Protein AF-A0A2L0PPY1-F1 (afdb_monomer_lite)

Secondary structure (DSSP, 8-state):
---PPPPPPPPPTTSS-SGGGTT--HHHHHHHHHHHHHHHHHHHHHHHHHHHHHHS--

pLDDT: mean 82.23, std 11.73, range [47.62, 95.56]

Sequence (58 aa):
MSELLPEPV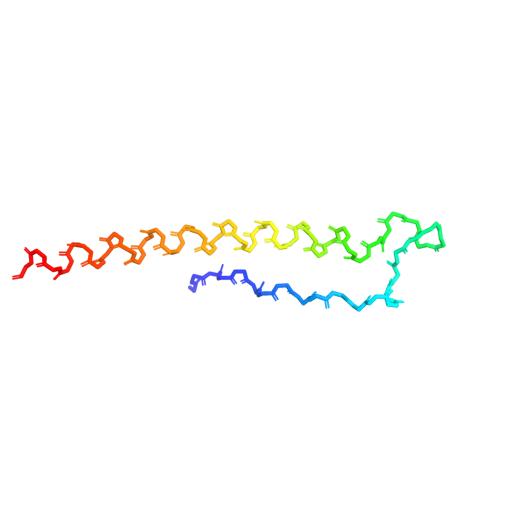MPEDWECCGSDCGDVCVWNMYYRDKAAYDAQQLQLKNQVANEKDIADEH

Foldseek 3Di:
DPPQQPQQDDDDPPADDDPVNPPNGVVVVSVVSNVVNVVVVVVVVVVVVVVVVVVVVD

Structure (mmCIF, N/CA/C/O backbone):
data_AF-A0A2L0PPY1-F1
#
_entry.id   AF-A0A2L0PPY1-F1
#
loop_
_atom_site.group_PDB
_atom_site.id
_atom_site.type_symbol
_atom_site.label_atom_id
_atom_site.label_alt_id
_atom_site.label_comp_id
_atom_site.label_asym_id
_atom_site.label_entity_id
_atom_site.label_seq_id
_atom_site.pdbx_PDB_ins_code
_atom_site.Cartn_x
_atom_site.Cartn_y
_atom_site.Cartn_z
_atom_site.occupancy
_atom_site.B_iso_or_equiv
_atom_site.auth_seq_id
_atom_site.auth_comp_id
_atom_site.auth_asym_id
_atom_site.auth_atom_id
_atom_site.pdbx_PDB_model_num
ATOM 1 N N . MET A 1 1 ? -21.197 -10.633 1.315 1.00 47.62 1 MET A N 1
ATOM 2 C CA . MET A 1 1 ? -19.756 -10.768 1.594 1.00 47.62 1 MET A CA 1
ATOM 3 C C . MET A 1 1 ? -19.217 -9.359 1.605 1.00 47.62 1 MET A C 1
ATOM 5 O O . MET A 1 1 ? -19.328 -8.699 0.585 1.00 47.62 1 MET A O 1
ATOM 9 N N . SER A 1 2 ? -18.796 -8.843 2.755 1.00 59.00 2 SER A N 1
ATOM 10 C CA . SER A 1 2 ? -18.125 -7.544 2.802 1.00 59.00 2 SER A CA 1
ATOM 11 C C . SER A 1 2 ? -16.801 -7.727 2.066 1.00 59.00 2 SER A C 1
ATOM 13 O O . SER A 1 2 ? -15.934 -8.445 2.557 1.00 59.00 2 SER A O 1
ATOM 15 N N . GLU A 1 3 ? -16.697 -7.213 0.843 1.00 78.31 3 GLU A N 1
ATOM 16 C CA . GLU A 1 3 ? -15.510 -7.379 0.000 1.00 78.31 3 GLU A CA 1
ATOM 17 C C . GLU A 1 3 ? -14.383 -6.506 0.567 1.00 78.31 3 GLU A C 1
ATOM 19 O O . GLU A 1 3 ? -14.214 -5.337 0.218 1.00 78.31 3 GLU A O 1
ATOM 24 N N . LEU A 1 4 ? -13.653 -7.065 1.535 1.00 86.75 4 LEU A N 1
ATOM 25 C CA . LEU A 1 4 ? -12.405 -6.488 2.009 1.00 86.75 4 LEU A CA 1
ATOM 26 C C . LEU A 1 4 ? -11.403 -6.511 0.860 1.00 86.75 4 LEU A C 1
ATOM 28 O O . LEU A 1 4 ? -11.234 -7.536 0.197 1.00 86.75 4 LEU A O 1
ATOM 32 N N . LEU A 1 5 ? -10.759 -5.371 0.628 1.00 90.00 5 LEU A N 1
ATOM 33 C CA . LEU A 1 5 ? -9.663 -5.288 -0.315 1.00 90.00 5 LEU A CA 1
ATOM 34 C C . LEU A 1 5 ? -8.560 -6.232 0.178 1.00 90.00 5 LEU A C 1
ATOM 36 O O . LEU A 1 5 ? -8.224 -6.196 1.367 1.00 90.00 5 LEU A O 1
ATOM 40 N N . PRO A 1 6 ? -8.018 -7.095 -0.697 1.00 90.00 6 PRO A N 1
ATOM 41 C CA . PRO A 1 6 ? -6.882 -7.917 -0.326 1.00 90.00 6 PRO A CA 1
ATOM 42 C C . PRO A 1 6 ? -5.690 -7.015 -0.002 1.00 90.00 6 PRO A C 1
ATOM 44 O O . PRO A 1 6 ? -5.522 -5.952 -0.605 1.00 90.00 6 PRO A O 1
ATOM 47 N N . GLU A 1 7 ? -4.863 -7.441 0.950 1.00 90.94 7 GLU A N 1
ATOM 48 C CA . GLU A 1 7 ? -3.624 -6.737 1.260 1.00 90.94 7 GLU A CA 1
ATOM 49 C C . GLU A 1 7 ? -2.710 -6.749 0.022 1.00 90.94 7 GLU A C 1
ATOM 51 O O . GLU A 1 7 ? -2.440 -7.826 -0.524 1.00 90.94 7 GLU A O 1
ATOM 56 N N . PRO A 1 8 ? -2.257 -5.579 -0.461 1.00 92.44 8 PRO A N 1
ATOM 57 C CA . PRO A 1 8 ? -1.387 -5.526 -1.621 1.00 92.44 8 PRO A CA 1
ATOM 58 C C . PRO A 1 8 ? -0.007 -6.074 -1.266 1.00 92.44 8 PRO A C 1
ATOM 60 O O . PRO A 1 8 ? 0.580 -5.722 -0.242 1.00 92.44 8 PRO A O 1
ATOM 63 N N . VAL A 1 9 ? 0.523 -6.923 -2.143 1.00 91.25 9 VAL A N 1
ATOM 64 C CA . VAL A 1 9 ? 1.850 -7.519 -1.977 1.00 91.25 9 VAL A CA 1
ATOM 65 C C . VAL A 1 9 ? 2.901 -6.477 -2.325 1.00 91.25 9 VAL A C 1
ATOM 67 O O . VAL A 1 9 ? 2.842 -5.867 -3.392 1.00 91.25 9 VAL A O 1
ATOM 70 N N . MET A 1 10 ? 3.849 -6.268 -1.412 1.00 91.06 10 MET A N 1
ATOM 71 C CA . MET A 1 10 ? 4.979 -5.384 -1.662 1.00 91.06 10 MET A CA 1
ATOM 72 C C . MET A 1 10 ? 5.816 -5.959 -2.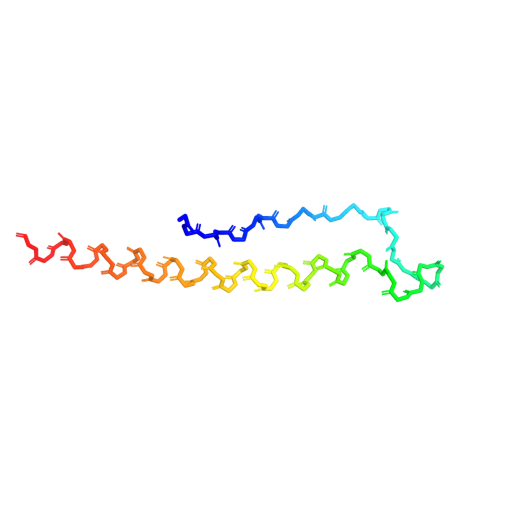813 1.00 91.06 10 MET A C 1
ATOM 74 O O . MET A 1 10 ? 6.250 -7.107 -2.702 1.00 91.06 10 MET A O 1
ATOM 78 N N . PRO A 1 11 ? 6.021 -5.199 -3.901 1.00 88.75 11 PRO A N 1
ATOM 79 C CA . PRO A 1 11 ? 6.893 -5.627 -4.980 1.00 88.75 11 PRO A CA 1
ATOM 80 C C . PRO A 1 11 ? 8.341 -5.683 -4.493 1.00 88.75 11 PRO A C 1
ATOM 82 O O . PRO A 1 11 ? 8.741 -4.938 -3.596 1.00 88.75 11 PRO A O 1
ATOM 85 N N . GLU A 1 12 ? 9.133 -6.564 -5.088 1.00 87.75 12 GLU A N 1
ATOM 86 C CA . GLU A 1 12 ? 10.559 -6.650 -4.781 1.00 87.75 12 GLU A CA 1
ATOM 87 C C . GLU A 1 12 ? 11.337 -5.511 -5.460 1.00 87.75 12 GLU A C 1
ATOM 89 O O . GLU A 1 12 ? 10.939 -4.989 -6.504 1.00 87.75 12 GLU A O 1
ATOM 94 N N . ASP A 1 13 ? 12.507 -5.164 -4.921 1.00 81.00 13 ASP A N 1
ATOM 95 C CA . ASP A 1 13 ? 13.337 -4.064 -5.446 1.00 81.00 13 ASP A CA 1
ATOM 96 C C . ASP A 1 13 ? 13.844 -4.306 -6.882 1.00 81.00 13 ASP A C 1
ATOM 98 O O . ASP A 1 13 ? 14.230 -3.367 -7.579 1.00 81.00 13 ASP A O 1
ATOM 102 N N . TRP A 1 14 ? 13.863 -5.566 -7.329 1.00 81.62 14 TRP A N 1
ATOM 103 C CA . TRP A 1 14 ? 14.240 -5.960 -8.690 1.00 81.62 14 TRP A CA 1
ATOM 104 C C . TRP A 1 14 ? 13.057 -5.976 -9.666 1.00 81.62 14 TRP A C 1
ATOM 106 O O . TRP A 1 14 ? 13.264 -6.185 -10.865 1.00 81.62 14 TRP A O 1
ATOM 116 N N . GLU A 1 15 ? 11.826 -5.780 -9.184 1.00 83.12 15 GLU A N 1
ATOM 117 C CA . GLU A 1 15 ? 10.662 -5.722 -10.056 1.00 83.12 15 GLU A CA 1
ATOM 118 C C . GLU A 1 15 ? 10.605 -4.413 -10.846 1.00 83.12 15 GLU A C 1
ATOM 120 O O . GLU A 1 15 ? 11.131 -3.370 -10.455 1.00 83.12 15 GLU A O 1
ATOM 125 N N . CYS A 1 16 ? 9.964 -4.488 -12.011 1.00 81.12 16 CYS A N 1
ATOM 126 C CA . CYS A 1 16 ? 10.076 -3.475 -13.049 1.00 81.12 16 CYS A CA 1
ATOM 127 C C . CYS A 1 16 ? 9.622 -2.087 -12.565 1.00 81.12 16 CYS A C 1
ATOM 129 O O . CYS A 1 16 ? 8.424 -1.801 -12.470 1.00 81.12 16 CYS A O 1
ATOM 131 N N . CYS A 1 17 ? 10.579 -1.194 -12.309 1.00 81.12 17 CYS A N 1
ATOM 132 C CA . CYS A 1 17 ? 10.334 0.231 -12.153 1.00 81.12 17 CYS A CA 1
ATOM 133 C C . CYS A 1 17 ? 11.583 1.041 -12.516 1.00 81.12 17 CYS A C 1
ATOM 135 O O . CYS A 1 17 ? 12.641 0.901 -11.911 1.00 81.12 17 CYS A O 1
ATOM 137 N N . GLY A 1 18 ? 11.466 1.868 -13.552 1.00 71.31 18 GLY A N 1
ATOM 138 C CA . GLY A 1 18 ? 12.586 2.572 -14.178 1.00 71.31 18 GLY A CA 1
ATOM 139 C C . GLY A 1 18 ? 12.255 2.935 -15.625 1.00 71.31 18 GLY A C 1
ATOM 140 O O . GLY A 1 18 ? 11.166 2.616 -16.104 1.00 71.31 18 GLY A O 1
ATOM 141 N N . SER A 1 19 ? 13.174 3.588 -16.346 1.00 68.38 19 SER A N 1
ATOM 142 C CA . SER A 1 19 ? 12.896 4.015 -17.730 1.00 68.38 19 SER A CA 1
ATOM 143 C C . SER A 1 19 ? 12.675 2.849 -18.695 1.00 68.38 19 SER A C 1
ATOM 145 O O . SER A 1 19 ? 11.939 3.007 -19.663 1.00 68.38 19 SER A O 1
ATOM 147 N N . ASP A 1 20 ? 13.253 1.677 -18.418 1.00 76.50 20 ASP A N 1
ATOM 148 C CA . ASP A 1 20 ? 13.064 0.460 -19.221 1.00 76.50 20 ASP A CA 1
ATOM 149 C C . ASP A 1 20 ? 11.675 -0.182 -19.044 1.00 76.50 20 ASP A C 1
ATOM 151 O O . ASP A 1 20 ? 11.263 -1.010 -19.852 1.00 76.50 20 ASP A O 1
ATOM 155 N N . CYS A 1 21 ? 10.929 0.226 -18.013 1.00 75.12 21 CYS A N 1
ATOM 156 C CA . CYS A 1 21 ? 9.613 -0.318 -17.665 1.00 75.12 21 CYS A CA 1
ATOM 157 C C . CYS A 1 21 ? 8.441 0.553 -18.145 1.00 75.12 21 CYS A C 1
ATOM 159 O O . CYS A 1 21 ? 7.279 0.157 -18.014 1.00 75.12 21 CYS A O 1
ATOM 161 N N . GLY A 1 22 ? 8.730 1.739 -18.695 1.00 72.44 22 GLY A N 1
ATOM 162 C CA . GLY A 1 22 ? 7.718 2.703 -19.130 1.00 72.44 22 GLY A CA 1
ATOM 163 C C . GLY A 1 22 ? 6.717 3.061 -18.023 1.00 72.44 22 GLY A C 1
ATOM 164 O O . GLY A 1 22 ? 7.067 3.153 -16.848 1.00 72.44 22 GLY A O 1
ATOM 165 N N . ASP A 1 23 ? 5.447 3.230 -18.399 1.00 67.19 23 ASP A N 1
ATOM 166 C CA . ASP A 1 23 ? 4.361 3.597 -17.477 1.00 67.19 23 ASP A CA 1
ATOM 167 C C . ASP A 1 23 ? 3.852 2.423 -16.611 1.00 67.19 23 ASP A C 1
ATOM 169 O O . ASP A 1 23 ? 2.981 2.604 -15.758 1.00 67.19 23 ASP A O 1
ATOM 173 N N . VAL A 1 24 ? 4.395 1.212 -16.792 1.00 78.31 24 VAL A N 1
ATOM 174 C CA . VAL A 1 24 ? 3.971 -0.018 -16.096 1.00 78.31 24 VAL A CA 1
ATOM 175 C C . VAL A 1 24 ? 4.880 -0.304 -14.895 1.00 78.31 24 VAL A C 1
ATOM 177 O O . VAL A 1 24 ? 5.281 -1.438 -14.647 1.00 78.31 24 VAL A O 1
ATOM 180 N N . CYS A 1 25 ? 5.239 0.733 -14.136 1.00 87.44 25 CYS A N 1
ATOM 181 C CA . CYS A 1 25 ? 5.996 0.545 -12.901 1.00 87.44 25 CYS A CA 1
ATOM 182 C C . CYS A 1 25 ? 5.116 -0.164 -11.856 1.00 87.44 25 CYS A C 1
ATOM 184 O O . CYS A 1 25 ? 4.073 0.362 -11.446 1.00 87.44 25 CYS A O 1
ATOM 186 N N . VAL A 1 26 ? 5.554 -1.340 -11.394 1.00 87.94 26 VAL A N 1
ATOM 187 C CA . VAL A 1 26 ? 4.808 -2.150 -10.412 1.00 87.94 26 VAL A CA 1
ATOM 188 C C . VAL A 1 26 ? 4.606 -1.409 -9.092 1.00 87.94 26 VAL A C 1
ATOM 190 O O . VAL A 1 26 ? 3.549 -1.517 -8.473 1.00 87.94 26 VAL A O 1
ATOM 193 N N . TRP A 1 27 ? 5.562 -0.555 -8.715 1.00 88.06 27 TRP A N 1
ATOM 194 C CA . TRP A 1 27 ? 5.462 0.269 -7.515 1.00 88.06 27 TRP A CA 1
ATOM 195 C C . TRP A 1 27 ? 4.310 1.271 -7.594 1.00 88.06 27 TRP A C 1
ATOM 197 O O . TRP A 1 27 ? 3.626 1.484 -6.598 1.00 88.06 27 TRP A O 1
ATOM 207 N N . ASN A 1 28 ? 4.026 1.843 -8.768 1.00 89.44 28 ASN A N 1
ATOM 208 C CA . ASN A 1 28 ? 2.894 2.760 -8.925 1.00 89.44 28 ASN A CA 1
ATOM 209 C C . ASN A 1 28 ? 1.555 2.046 -8.709 1.00 89.44 28 ASN A C 1
ATOM 211 O O . ASN A 1 28 ? 0.652 2.602 -8.082 1.00 89.44 28 ASN A O 1
ATOM 215 N N . MET A 1 29 ? 1.429 0.813 -9.209 1.00 88.94 29 MET A N 1
ATOM 216 C CA . MET A 1 29 ? 0.234 -0.003 -8.980 1.00 88.94 29 MET A CA 1
ATOM 217 C C . MET A 1 29 ? 0.111 -0.375 -7.503 1.00 88.94 29 MET A C 1
ATOM 219 O O . MET A 1 29 ? -0.933 -0.124 -6.905 1.00 88.94 29 MET A O 1
ATOM 223 N N . TYR A 1 30 ? 1.205 -0.843 -6.894 1.00 91.81 30 TYR A N 1
ATOM 224 C CA . TYR A 1 30 ? 1.261 -1.154 -5.468 1.00 91.81 30 TYR A CA 1
ATOM 225 C C . TYR A 1 30 ? 0.820 0.028 -4.600 1.00 91.81 30 TYR A C 1
ATOM 227 O O . TYR A 1 30 ? -0.053 -0.131 -3.753 1.00 91.81 30 TYR A O 1
ATOM 235 N N . TYR A 1 31 ? 1.355 1.233 -4.825 1.00 91.31 31 TYR A N 1
ATOM 236 C CA . TYR A 1 31 ? 0.978 2.402 -4.026 1.00 91.31 31 TYR A CA 1
ATOM 237 C C . TYR A 1 31 ? -0.486 2.804 -4.214 1.00 91.31 31 TYR A C 1
ATOM 239 O O . TYR A 1 31 ? -1.133 3.216 -3.248 1.00 91.31 31 TYR A O 1
ATOM 247 N N . ARG A 1 32 ? -1.028 2.666 -5.430 1.00 91.88 32 ARG A N 1
ATOM 248 C CA . ARG A 1 32 ? -2.445 2.935 -5.697 1.00 91.88 32 ARG A CA 1
ATOM 249 C C . ARG A 1 32 ? -3.345 1.963 -4.935 1.00 91.88 32 ARG A C 1
ATOM 251 O O . ARG A 1 32 ? -4.300 2.394 -4.290 1.00 91.88 32 ARG A O 1
ATOM 258 N N . ASP A 1 33 ? -3.013 0.680 -4.976 1.00 93.31 33 ASP A N 1
ATOM 259 C CA . ASP A 1 33 ? -3.807 -0.368 -4.338 1.00 93.31 33 ASP A CA 1
ATOM 260 C C . ASP A 1 33 ? -3.655 -0.308 -2.807 1.00 93.31 33 ASP A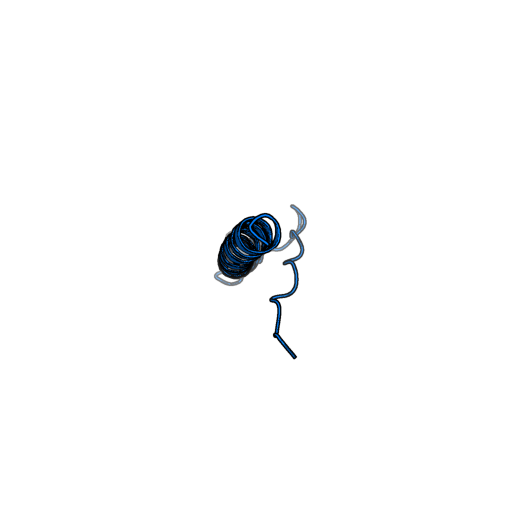 C 1
ATOM 262 O O . ASP A 1 33 ? -4.639 -0.415 -2.072 1.00 93.31 33 ASP A O 1
ATOM 266 N N . LYS A 1 34 ? -2.449 0.005 -2.315 1.00 95.12 34 LYS A N 1
ATOM 267 C CA . LYS A 1 34 ? -2.167 0.251 -0.894 1.00 95.12 34 LYS A CA 1
ATOM 268 C C . LYS A 1 34 ? -2.949 1.428 -0.338 1.00 95.12 34 LYS A C 1
ATOM 270 O O . LYS A 1 34 ? -3.488 1.317 0.758 1.00 95.12 34 LYS A O 1
ATOM 275 N N . ALA A 1 35 ? -3.066 2.528 -1.078 1.00 95.56 35 ALA A N 1
ATOM 276 C CA . ALA A 1 35 ? -3.860 3.667 -0.629 1.00 95.56 35 ALA A CA 1
ATOM 277 C C . ALA A 1 35 ? -5.341 3.292 -0.432 1.00 95.56 35 ALA A C 1
ATOM 279 O O . ALA A 1 35 ? -5.952 3.693 0.560 1.00 95.56 35 ALA A O 1
ATOM 280 N N . ALA A 1 36 ? -5.910 2.492 -1.341 1.00 94.56 36 ALA A N 1
ATOM 281 C CA . ALA A 1 36 ? -7.285 2.011 -1.219 1.00 94.56 36 ALA A CA 1
ATOM 282 C C . ALA A 1 36 ? -7.451 1.043 -0.033 1.00 94.56 36 ALA A C 1
ATOM 284 O O . ALA A 1 36 ? -8.396 1.182 0.749 1.00 94.56 36 ALA A O 1
ATOM 285 N N . TYR A 1 37 ? -6.510 0.109 0.133 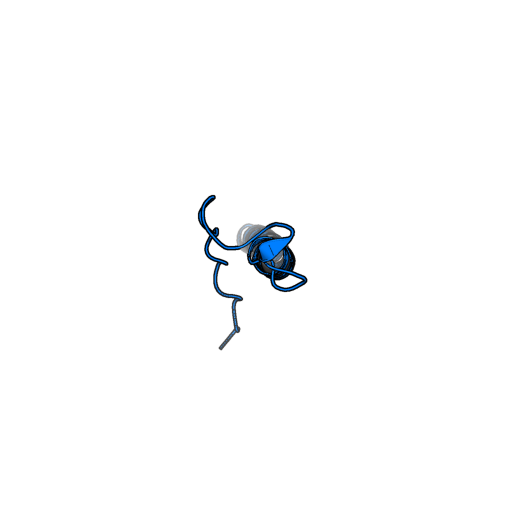1.00 94.62 37 TYR A N 1
ATOM 286 C CA . TYR A 1 37 ? -6.490 -0.821 1.260 1.00 94.62 37 TYR A CA 1
ATOM 287 C C . TYR A 1 37 ? -6.387 -0.085 2.603 1.00 94.62 37 TYR A C 1
ATOM 289 O O . TYR A 1 37 ? -7.227 -0.282 3.480 1.00 94.62 37 TYR A O 1
ATOM 297 N N . ASP A 1 38 ? -5.419 0.821 2.749 1.00 94.75 38 ASP A N 1
ATOM 298 C CA . ASP A 1 38 ? -5.200 1.594 3.976 1.00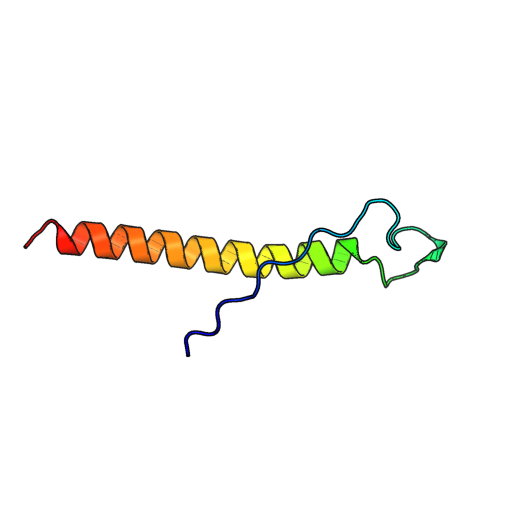 94.75 38 ASP A CA 1
ATOM 299 C C . ASP A 1 38 ? -6.443 2.422 4.350 1.00 94.75 38 ASP A C 1
ATOM 301 O O . ASP A 1 38 ? -6.818 2.484 5.524 1.00 94.75 38 ASP A O 1
ATOM 305 N N . ALA A 1 39 ? -7.118 3.022 3.361 1.00 94.94 39 ALA A N 1
ATOM 306 C CA . ALA A 1 39 ? -8.357 3.765 3.579 1.00 94.94 39 ALA A CA 1
ATOM 307 C C . ALA A 1 39 ? -9.475 2.865 4.130 1.00 94.94 39 ALA A C 1
ATOM 309 O O . ALA A 1 39 ? -10.150 3.241 5.093 1.00 94.94 39 ALA A O 1
ATOM 310 N N . GLN A 1 40 ? -9.636 1.660 3.574 1.00 92.94 40 GLN A N 1
ATOM 311 C CA . GLN A 1 40 ? -10.606 0.689 4.079 1.00 92.94 40 GLN A CA 1
ATOM 312 C C . GLN A 1 40 ? -10.245 0.223 5.498 1.00 92.94 40 GLN A C 1
ATOM 314 O O . GLN A 1 40 ? -11.109 0.185 6.373 1.00 92.94 40 GLN A O 1
ATOM 319 N N . GLN A 1 41 ? -8.969 -0.066 5.765 1.00 93.06 41 GLN A N 1
ATOM 320 C CA . GLN A 1 41 ? -8.506 -0.469 7.096 1.00 93.06 41 GLN A CA 1
ATOM 321 C C . GLN A 1 41 ? -8.743 0.619 8.145 1.00 93.06 41 GLN A C 1
ATOM 323 O O . GLN A 1 41 ? -9.121 0.315 9.276 1.00 93.06 41 GLN A O 1
ATOM 328 N N . LEU A 1 42 ? -8.557 1.892 7.787 1.00 93.44 42 LEU A N 1
ATOM 329 C CA . LEU A 1 42 ? -8.859 3.008 8.680 1.00 93.44 42 LEU A CA 1
ATOM 330 C C . LEU A 1 42 ? -10.358 3.079 9.001 1.00 93.44 42 LEU A C 1
ATOM 332 O O . LEU A 1 42 ? -10.726 3.247 10.163 1.00 93.44 42 LEU A O 1
ATOM 336 N N . GLN A 1 43 ? -11.222 2.907 7.996 1.00 90.94 43 GLN A N 1
ATOM 337 C CA . GLN A 1 43 ? -12.671 2.866 8.204 1.00 90.94 43 GLN A CA 1
ATOM 338 C C . GLN A 1 43 ? -13.081 1.713 9.124 1.00 90.94 43 GLN A C 1
ATOM 340 O O . GLN A 1 43 ? -13.842 1.934 10.064 1.00 90.94 43 GLN A O 1
ATOM 345 N N . LEU A 1 44 ? -12.529 0.516 8.912 1.00 89.94 44 LEU A N 1
ATOM 346 C CA . LEU A 1 44 ? -12.802 -0.653 9.751 1.00 89.94 44 LEU A CA 1
ATOM 347 C C . LEU A 1 44 ? -12.318 -0.451 11.186 1.00 89.94 44 LEU A C 1
ATOM 349 O O . LEU A 1 44 ? -13.050 -0.749 12.121 1.00 89.94 44 LEU A O 1
ATOM 353 N N . LYS A 1 45 ? -11.116 0.103 11.384 1.00 88.75 45 LYS A N 1
ATOM 354 C CA . LYS A 1 45 ? -10.603 0.421 12.727 1.00 88.75 45 LYS A CA 1
ATOM 355 C C . LYS A 1 45 ? -11.521 1.389 13.467 1.00 88.75 45 LYS A C 1
ATOM 357 O O . LYS A 1 45 ? -11.806 1.164 14.639 1.00 88.75 45 LYS A O 1
ATOM 362 N N . ASN A 1 46 ? -12.010 2.421 12.782 1.00 88.88 46 ASN A N 1
ATOM 363 C CA . ASN A 1 46 ? -12.946 3.379 13.366 1.00 88.88 46 ASN A CA 1
ATOM 364 C C . ASN A 1 46 ? -14.302 2.734 13.686 1.00 88.88 46 ASN A C 1
ATOM 366 O O . ASN A 1 46 ? -14.881 3.039 14.722 1.00 88.88 46 ASN A O 1
ATOM 370 N N . GLN A 1 47 ? -14.795 1.830 12.833 1.00 86.00 47 GLN A N 1
ATOM 371 C CA . GLN A 1 47 ? -16.027 1.075 13.087 1.00 86.00 47 GLN A CA 1
ATOM 372 C C . GLN A 1 47 ? -15.879 0.149 14.296 1.00 86.00 47 GLN A C 1
ATOM 374 O O . GLN A 1 47 ? -16.701 0.210 15.199 1.00 86.00 47 GLN A O 1
ATOM 379 N N . VAL A 1 48 ? -14.796 -0.630 14.364 1.00 83.81 48 VAL A N 1
ATOM 380 C CA . VAL A 1 48 ? -14.518 -1.549 15.480 1.00 83.81 48 VAL A CA 1
ATOM 381 C C . VAL A 1 48 ? -14.308 -0.799 16.797 1.00 83.81 48 VAL A C 1
ATOM 383 O O . VAL A 1 48 ? -14.730 -1.281 17.845 1.00 83.81 48 VAL A O 1
ATOM 386 N N . ALA A 1 49 ? -13.652 0.365 16.771 1.00 80.12 49 ALA A N 1
ATOM 387 C CA . ALA A 1 49 ? -13.513 1.208 17.958 1.00 80.12 49 ALA A CA 1
ATOM 388 C C . ALA A 1 49 ? -14.887 1.697 18.447 1.00 80.12 49 ALA A C 1
ATOM 390 O O . ALA A 1 49 ? -15.226 1.495 19.606 1.00 80.12 49 ALA A O 1
ATOM 391 N N . ASN A 1 50 ? -15.710 2.222 17.537 1.00 74.62 50 ASN A N 1
ATOM 392 C CA . ASN A 1 50 ? -17.038 2.740 17.859 1.00 74.62 50 ASN A CA 1
ATOM 393 C C . ASN A 1 50 ? -18.007 1.631 18.330 1.00 74.62 50 ASN A C 1
ATOM 395 O O . ASN A 1 50 ? -18.770 1.825 19.268 1.00 74.62 50 ASN A O 1
ATOM 399 N N . GLU A 1 51 ? -17.949 0.434 17.736 1.00 73.19 51 GLU A N 1
ATOM 400 C CA . GLU A 1 51 ? -18.725 -0.729 18.196 1.00 73.19 51 GLU A CA 1
ATOM 401 C C . GLU A 1 51 ? -18.316 -1.192 19.601 1.00 73.19 51 GLU A C 1
ATOM 403 O O . GLU A 1 51 ? -19.177 -1.592 20.383 1.00 73.19 51 GLU A O 1
ATOM 408 N N . LYS A 1 52 ? -17.022 -1.130 19.944 1.00 66.19 52 LYS A N 1
ATOM 409 C CA . LYS A 1 52 ? -16.547 -1.463 21.295 1.00 66.19 52 LYS A CA 1
ATOM 410 C C . LYS A 1 52 ? -17.016 -0.461 22.341 1.00 66.19 52 LYS A C 1
ATOM 412 O O . LYS A 1 52 ? -17.422 -0.891 23.413 1.00 66.19 52 LYS A O 1
ATOM 417 N N . ASP A 1 53 ? -16.995 0.830 22.021 1.00 66.06 53 ASP A N 1
ATOM 418 C CA . ASP A 1 53 ? -17.482 1.871 22.930 1.00 66.06 53 ASP A CA 1
ATOM 419 C C . ASP A 1 53 ? -18.994 1.720 23.196 1.00 66.06 53 ASP A C 1
ATOM 421 O O . ASP A 1 53 ? -19.440 1.870 24.328 1.00 66.06 53 ASP A O 1
ATOM 425 N N . ILE A 1 54 ? -19.785 1.328 22.186 1.00 69.31 54 ILE A N 1
ATOM 426 C CA . ILE A 1 54 ? -21.223 1.037 22.353 1.00 69.31 54 ILE A CA 1
ATOM 427 C C . ILE A 1 54 ? -21.461 -0.237 23.186 1.00 69.31 54 ILE A C 1
ATOM 429 O O . ILE A 1 54 ? -22.450 -0.319 23.911 1.00 69.31 54 ILE A O 1
ATOM 433 N N . ALA A 1 55 ? -20.583 -1.240 23.088 1.00 63.56 55 ALA A N 1
ATOM 434 C CA . ALA A 1 55 ? -20.732 -2.509 23.802 1.00 63.56 55 ALA A CA 1
ATOM 435 C C . ALA A 1 55 ? -20.350 -2.446 25.294 1.00 63.56 55 ALA A C 1
ATOM 437 O O . ALA A 1 55 ? -20.770 -3.323 26.042 1.00 63.56 55 ALA A O 1
ATOM 438 N N . ASP A 1 56 ? -19.573 -1.446 25.724 1.00 61.28 56 ASP A N 1
ATOM 439 C CA . ASP A 1 56 ? -19.176 -1.250 27.133 1.00 61.28 56 ASP A CA 1
ATOM 440 C C . ASP A 1 56 ? -20.211 -0.416 27.927 1.00 61.28 56 ASP A C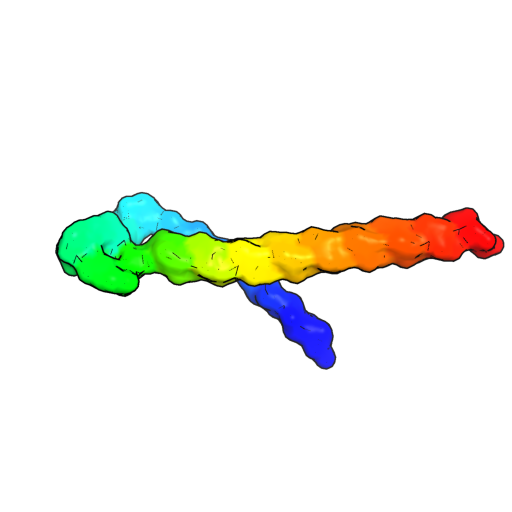 1
ATOM 442 O O . ASP A 1 56 ? -20.169 -0.367 29.154 1.00 61.28 56 ASP A O 1
ATOM 446 N N . GLU A 1 57 ? -21.182 0.211 27.243 1.00 61.03 57 GLU A N 1
ATOM 447 C CA . GLU A 1 57 ? -22.255 1.017 27.854 1.00 61.03 57 GLU A CA 1
ATOM 448 C C . GLU A 1 57 ? -23.574 0.231 28.090 1.00 61.03 57 GLU A C 1
ATOM 450 O O . GLU A 1 57 ? -24.627 0.835 28.319 1.00 61.03 57 GLU A O 1
ATOM 455 N N . HIS A 1 58 ? -23.550 -1.112 28.056 1.00 55.31 58 HIS A N 1
ATOM 456 C CA . HIS A 1 58 ? -24.698 -1.985 28.374 1.00 55.31 58 HIS A CA 1
ATOM 457 C C . HIS A 1 58 ? -24.347 -3.067 29.401 1.00 55.31 58 HIS A C 1
ATOM 459 O O . HIS A 1 58 ? -25.188 -3.311 30.299 1.00 55.31 58 HIS A O 1
#

Radius of gyration: 17.39 Å; chains: 1; bounding box: 39×15×48 Å